Protein AF-A0A7C9RFQ1-F1 (afdb_monomer_lite)

pLDDT: mean 90.7, std 9.29, range [48.66, 97.88]

Structure (mmCIF, N/CA/C/O backbone):
data_AF-A0A7C9RFQ1-F1
#
_entry.id   AF-A0A7C9RFQ1-F1
#
loop_
_atom_site.group_PDB
_atom_site.id
_atom_site.type_symbol
_atom_site.label_atom_id
_atom_site.label_alt_id
_atom_site.label_comp_id
_atom_site.label_asym_id
_atom_site.label_entity_id
_atom_site.label_seq_id
_atom_site.pdbx_PDB_ins_code
_atom_site.Cartn_x
_atom_site.Cartn_y
_atom_site.Cartn_z
_atom_site.occupancy
_atom_site.B_iso_or_equiv
_atom_site.auth_seq_id
_atom_site.auth_comp_id
_atom_site.auth_asym_id
_atom_site.auth_atom_id
_atom_site.pdbx_PDB_model_num
ATOM 1 N N . MET A 1 1 ? 8.199 -9.921 -29.634 1.00 48.66 1 MET A N 1
ATOM 2 C CA . MET A 1 1 ? 9.088 -9.998 -28.454 1.00 48.66 1 MET A CA 1
ATOM 3 C C . MET A 1 1 ? 8.746 -8.831 -27.549 1.00 48.66 1 MET A C 1
ATOM 5 O O . MET A 1 1 ? 8.746 -7.721 -28.071 1.00 48.66 1 MET A O 1
ATOM 9 N N . PRO A 1 2 ? 8.375 -9.027 -26.272 1.00 63.31 2 PR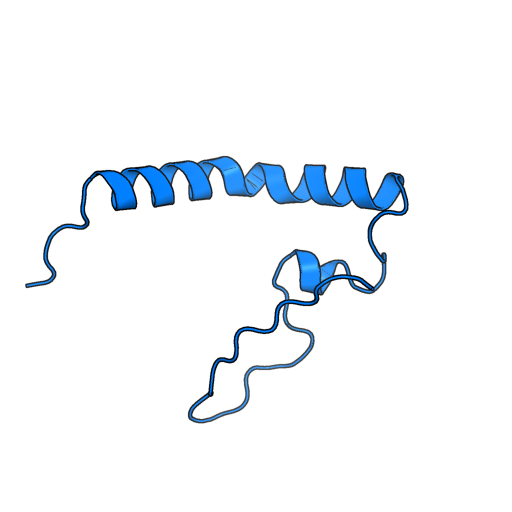O A N 1
ATOM 10 C CA . PRO A 1 2 ? 8.156 -7.885 -25.391 1.00 63.31 2 PRO A CA 1
ATOM 11 C C . PRO A 1 2 ? 9.464 -7.090 -25.321 1.00 63.31 2 PRO A C 1
ATOM 13 O O . PRO A 1 2 ? 10.519 -7.669 -25.057 1.00 63.31 2 PRO A O 1
ATOM 16 N N . SER A 1 3 ? 9.419 -5.793 -25.638 1.00 79.06 3 SER A N 1
ATOM 17 C CA . SER A 1 3 ? 10.602 -4.947 -25.493 1.00 79.06 3 SER A CA 1
ATOM 18 C C . SER A 1 3 ? 10.998 -4.924 -24.019 1.00 79.06 3 SER A C 1
ATOM 20 O O . SER A 1 3 ? 10.137 -4.970 -23.134 1.00 79.06 3 SER A O 1
ATOM 22 N N . ALA A 1 4 ? 12.300 -4.856 -23.742 1.00 81.75 4 ALA A N 1
ATOM 23 C CA . ALA A 1 4 ? 12.757 -4.639 -22.378 1.00 81.75 4 ALA A CA 1
ATOM 24 C C . ALA A 1 4 ? 12.104 -3.362 -21.824 1.00 81.75 4 ALA A C 1
ATOM 26 O O . ALA A 1 4 ? 11.949 -2.372 -22.548 1.00 81.75 4 ALA A O 1
ATOM 27 N N . LEU A 1 5 ? 11.689 -3.401 -20.554 1.00 87.50 5 LEU A N 1
ATOM 28 C CA . LEU A 1 5 ? 11.148 -2.219 -19.890 1.00 87.50 5 LEU A CA 1
ATOM 29 C C . LEU A 1 5 ? 12.226 -1.126 -19.884 1.00 87.50 5 LEU A C 1
ATOM 31 O O . LEU A 1 5 ? 13.391 -1.444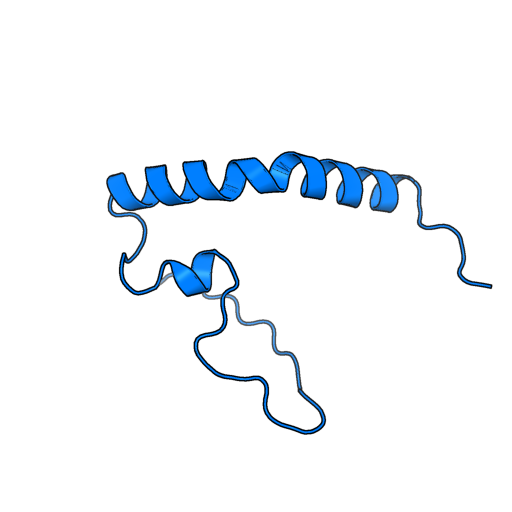 -19.625 1.00 87.50 5 LEU A O 1
ATOM 35 N N . PRO A 1 6 ? 11.861 0.150 -20.093 1.00 94.81 6 PRO A N 1
ATOM 36 C CA . PRO A 1 6 ? 12.783 1.254 -19.872 1.00 94.81 6 PRO A CA 1
ATOM 37 C C . PRO A 1 6 ? 13.431 1.134 -18.489 1.00 94.81 6 PRO A C 1
ATOM 39 O O . PRO A 1 6 ? 12.754 0.802 -17.510 1.00 94.81 6 PRO A O 1
ATOM 42 N N . ALA A 1 7 ? 14.735 1.408 -18.395 1.00 94.62 7 ALA A N 1
ATOM 43 C CA . ALA A 1 7 ? 15.492 1.245 -17.151 1.00 94.62 7 ALA A CA 1
ATOM 44 C C . ALA A 1 7 ? 14.857 2.009 -15.973 1.00 94.62 7 ALA A C 1
ATOM 46 O O . ALA A 1 7 ? 14.814 1.506 -14.851 1.00 94.62 7 ALA A O 1
ATOM 47 N N . THR A 1 8 ? 14.282 3.182 -16.247 1.00 96.69 8 THR A N 1
ATOM 48 C CA . THR A 1 8 ? 13.544 4.005 -15.280 1.00 96.69 8 THR A CA 1
ATOM 49 C C . THR A 1 8 ? 12.311 3.296 -14.720 1.00 96.69 8 THR A C 1
ATOM 51 O O . THR A 1 8 ? 12.118 3.265 -13.507 1.00 96.69 8 THR A O 1
ATOM 54 N N . LEU A 1 9 ? 11.504 2.659 -15.573 1.00 95.50 9 LEU A N 1
ATOM 55 C CA . LEU A 1 9 ? 10.324 1.903 -15.152 1.00 95.50 9 LEU A CA 1
ATOM 56 C C . LEU A 1 9 ? 10.714 0.638 -14.376 1.00 95.50 9 LEU A C 1
ATOM 58 O O . LEU A 1 9 ? 10.070 0.294 -13.383 1.00 95.50 9 LEU A O 1
ATOM 62 N N . ALA A 1 10 ? 11.779 -0.045 -14.799 1.00 95.25 10 ALA A N 1
ATOM 63 C CA . ALA A 1 10 ? 12.304 -1.199 -14.078 1.00 95.25 10 ALA A CA 1
ATOM 64 C C . ALA A 1 10 ? 12.792 -0.812 -12.670 1.00 95.25 10 ALA A C 1
ATOM 66 O O . ALA A 1 10 ? 12.459 -1.496 -11.699 1.00 95.25 10 ALA A O 1
ATOM 67 N N . ALA A 1 11 ? 13.525 0.300 -12.551 1.00 97.00 11 ALA A N 1
ATOM 68 C CA . ALA A 1 11 ? 13.974 0.841 -11.272 1.00 97.00 11 ALA A CA 1
ATOM 69 C C . ALA A 1 11 ? 12.791 1.247 -10.384 1.00 97.00 11 ALA A C 1
ATOM 71 O O . ALA A 1 11 ? 12.720 0.809 -9.237 1.00 97.00 11 ALA A O 1
ATOM 72 N N . TYR A 1 12 ? 11.824 1.993 -10.930 1.00 96.75 12 TYR A N 1
ATOM 73 C CA . TYR A 1 12 ? 10.609 2.397 -10.219 1.00 96.75 12 TYR A CA 1
ATOM 74 C C . TYR A 1 12 ? 9.873 1.191 -9.627 1.00 96.75 12 TYR A C 1
ATOM 76 O O . TYR A 1 12 ? 9.655 1.133 -8.421 1.00 96.75 12 TYR A O 1
ATOM 84 N N . ARG A 1 13 ? 9.579 0.169 -10.444 1.00 96.62 13 ARG A N 1
ATOM 85 C CA . ARG A 1 13 ? 8.873 -1.038 -9.984 1.00 96.62 13 ARG A CA 1
ATOM 86 C C . ARG A 1 13 ? 9.618 -1.763 -8.866 1.00 96.62 13 ARG A C 1
ATOM 88 O O . ARG A 1 13 ? 8.983 -2.220 -7.920 1.00 96.62 13 ARG A O 1
ATOM 95 N N . ARG A 1 14 ? 10.946 -1.878 -8.973 1.00 97.12 14 ARG A N 1
ATOM 96 C CA . ARG A 1 14 ? 11.776 -2.528 -7.947 1.00 97.12 14 ARG A CA 1
ATOM 97 C C . ARG A 1 14 ? 11.764 -1.742 -6.643 1.00 97.12 14 ARG A C 1
ATOM 99 O O . ARG A 1 14 ? 11.528 -2.332 -5.596 1.00 97.12 14 ARG A O 1
ATOM 106 N N . LEU A 1 15 ? 11.965 -0.428 -6.708 1.00 97.88 15 LEU A N 1
ATOM 107 C CA . LEU A 1 15 ? 11.932 0.437 -5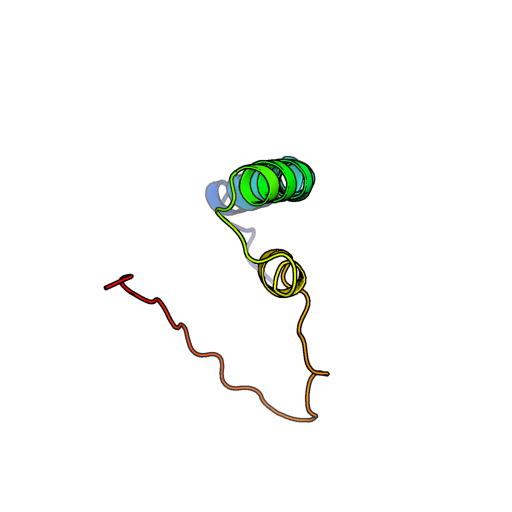.530 1.00 97.88 15 LEU A CA 1
ATOM 108 C C . LEU A 1 15 ? 10.554 0.413 -4.859 1.00 97.88 15 LEU A C 1
ATOM 110 O O . LEU A 1 15 ? 10.479 0.240 -3.646 1.00 97.88 15 LEU A O 1
ATOM 114 N N . SER A 1 16 ? 9.467 0.491 -5.631 1.00 96.31 16 SER A N 1
ATOM 115 C CA . SER A 1 16 ? 8.103 0.372 -5.104 1.00 96.31 16 SER A CA 1
ATOM 116 C C . SER A 1 16 ? 7.854 -0.982 -4.436 1.00 96.31 16 SER A C 1
ATOM 118 O O . SER A 1 16 ? 7.278 -1.023 -3.353 1.00 96.31 16 SER A O 1
ATOM 120 N N . ALA A 1 17 ? 8.315 -2.084 -5.038 1.00 95.88 17 ALA A N 1
ATOM 121 C CA . ALA A 1 17 ? 8.173 -3.416 -4.454 1.00 95.88 17 ALA A CA 1
ATOM 122 C C . ALA A 1 17 ? 8.961 -3.559 -3.141 1.00 95.88 17 ALA A C 1
ATOM 124 O O . ALA A 1 17 ? 8.435 -4.091 -2.167 1.00 95.88 17 ALA A O 1
ATOM 125 N N . LEU A 1 18 ? 10.189 -3.034 -3.086 1.00 97.75 18 LEU A N 1
ATOM 126 C CA . LEU A 1 18 ? 11.008 -3.022 -1.869 1.00 97.75 18 LEU A CA 1
ATOM 127 C C . LEU A 1 18 ? 10.416 -2.129 -0.771 1.00 97.75 18 LEU A C 1
ATOM 129 O O . LEU A 1 18 ? 10.573 -2.427 0.409 1.00 97.75 18 LEU A O 1
ATOM 133 N N . ALA A 1 19 ? 9.716 -1.056 -1.145 1.00 96.50 19 ALA A N 1
ATOM 134 C CA . ALA A 1 19 ? 9.032 -0.170 -0.209 1.00 96.50 19 ALA A CA 1
ATOM 135 C C . ALA A 1 19 ? 7.673 -0.716 0.269 1.00 96.50 19 ALA A C 1
ATOM 137 O O . ALA A 1 19 ? 7.177 -0.274 1.305 1.00 96.50 19 ALA A O 1
ATOM 138 N N . ALA A 1 20 ? 7.067 -1.676 -0.439 1.00 93.44 20 ALA A N 1
ATOM 139 C CA . ALA A 1 20 ? 5.733 -2.198 -0.129 1.00 93.44 20 ALA A CA 1
ATOM 140 C C . ALA A 1 20 ? 5.556 -2.696 1.325 1.00 93.44 20 ALA A C 1
ATOM 142 O O . ALA A 1 20 ? 4.528 -2.372 1.925 1.00 93.44 20 ALA A O 1
ATOM 143 N N . PRO A 1 21 ? 6.532 -3.385 1.959 1.00 93.75 21 PRO A N 1
ATOM 144 C CA . PRO A 1 21 ? 6.419 -3.795 3.361 1.00 93.75 21 PRO A CA 1
ATOM 145 C C . PRO A 1 21 ? 6.254 -2.624 4.343 1.00 93.75 21 PRO A C 1
ATOM 147 O O . PRO A 1 21 ? 5.679 -2.798 5.416 1.00 93.75 21 PRO A O 1
ATOM 150 N N . LEU A 1 22 ? 6.703 -1.416 3.977 1.00 95.56 22 LEU A N 1
ATOM 151 C CA . LEU A 1 22 ? 6.549 -0.213 4.801 1.00 95.56 22 LEU A CA 1
ATOM 152 C C . LEU A 1 22 ? 5.106 0.315 4.811 1.00 95.56 22 LEU A C 1
ATOM 154 O O . LEU A 1 22 ? 4.745 1.085 5.700 1.00 95.56 22 LEU A O 1
ATOM 158 N N . ALA A 1 23 ? 4.248 -0.105 3.876 1.00 93.12 23 ALA A N 1
ATOM 159 C CA . ALA A 1 23 ? 2.869 0.370 3.799 1.00 93.12 23 ALA A CA 1
ATOM 160 C C . ALA A 1 23 ? 2.052 -0.002 5.049 1.00 93.12 23 ALA A C 1
ATOM 162 O O . ALA A 1 23 ? 1.355 0.845 5.607 1.00 93.12 23 ALA A O 1
ATOM 163 N N . ALA A 1 24 ? 2.171 -1.242 5.535 1.00 92.00 24 ALA A N 1
ATOM 164 C CA . ALA A 1 24 ? 1.421 -1.722 6.696 1.00 92.00 24 ALA A CA 1
ATOM 165 C C . ALA A 1 24 ? 1.688 -0.912 7.987 1.00 92.00 24 ALA A C 1
ATOM 167 O O . ALA A 1 24 ? 0.716 -0.428 8.580 1.00 92.00 24 ALA A O 1
ATOM 168 N N . PRO A 1 25 ? 2.947 -0.695 8.427 1.00 95.38 25 PRO A N 1
ATOM 169 C CA . PRO A 1 25 ? 3.215 0.116 9.614 1.00 95.38 25 PRO A CA 1
ATOM 170 C C . PRO A 1 25 ? 2.846 1.595 9.421 1.00 95.38 25 PRO A C 1
ATOM 172 O O . PRO A 1 25 ? 2.376 2.228 10.368 1.00 95.38 25 PRO A O 1
ATOM 175 N N . LEU A 1 26 ? 2.991 2.153 8.212 1.00 95.25 26 LEU A N 1
ATOM 176 C CA . LEU A 1 26 ? 2.575 3.531 7.920 1.00 95.25 26 LEU A CA 1
ATOM 177 C C . LEU A 1 26 ? 1.057 3.712 8.054 1.00 95.25 26 LEU A C 1
ATOM 179 O O . LEU A 1 26 ? 0.604 4.668 8.686 1.00 95.25 26 LEU A O 1
ATOM 183 N N . ILE A 1 27 ? 0.277 2.777 7.510 1.00 94.75 27 ILE A N 1
ATOM 184 C CA . ILE A 1 27 ? -1.183 2.751 7.645 1.00 94.75 27 ILE A CA 1
ATOM 185 C C . ILE A 1 27 ? -1.573 2.600 9.123 1.00 94.75 27 ILE A C 1
ATOM 187 O O . ILE A 1 27 ? -2.397 3.366 9.616 1.00 94.75 27 ILE A O 1
ATOM 191 N N . ALA A 1 28 ? -0.933 1.691 9.867 1.00 94.31 28 ALA A N 1
ATOM 192 C CA . ALA A 1 28 ? -1.201 1.509 11.296 1.00 94.31 28 ALA A CA 1
ATOM 193 C C . ALA A 1 28 ? -0.896 2.773 12.123 1.00 94.31 28 ALA A C 1
ATOM 195 O O . ALA A 1 28 ? -1.646 3.122 13.034 1.00 94.31 28 ALA A O 1
ATOM 196 N N . ARG A 1 29 ? 0.181 3.499 11.795 1.00 96.69 29 ARG A N 1
ATOM 197 C CA . ARG A 1 29 ? 0.496 4.790 12.421 1.00 96.69 29 ARG A CA 1
ATOM 198 C C . ARG A 1 29 ? -0.580 5.837 12.128 1.00 96.69 29 ARG A C 1
ATOM 200 O O . ARG A 1 29 ? -0.958 6.565 13.040 1.00 96.69 29 ARG A O 1
ATOM 207 N N . ARG A 1 30 ? -1.066 5.924 10.887 1.00 95.75 30 ARG A N 1
ATOM 208 C CA . ARG A 1 30 ? -2.130 6.867 10.498 1.00 95.75 30 ARG A CA 1
ATOM 209 C C . ARG A 1 30 ? -3.461 6.542 11.175 1.00 95.75 30 ARG A C 1
ATOM 211 O O . ARG A 1 30 ? -4.126 7.461 11.641 1.00 95.75 30 ARG A O 1
ATOM 218 N N . LEU A 1 31 ? -3.780 5.256 11.321 1.00 95.94 31 LEU A N 1
ATOM 219 C CA . LEU A 1 31 ? -4.941 4.791 12.077 1.00 95.94 31 LEU A CA 1
ATOM 220 C C . LEU A 1 31 ? -4.885 5.259 13.538 1.00 95.94 31 LEU A C 1
ATOM 222 O O . LEU A 1 31 ? -5.837 5.853 14.028 1.00 95.94 31 LEU A O 1
ATOM 226 N N . LYS A 1 32 ? -3.736 5.100 14.212 1.00 95.75 32 LYS A N 1
ATOM 227 C CA . LYS A 1 32 ? -3.536 5.611 15.585 1.00 95.75 32 LYS A CA 1
ATOM 228 C C . LYS A 1 32 ? -3.676 7.133 15.701 1.00 95.75 32 LYS A C 1
ATOM 230 O O . LYS A 1 32 ? -3.963 7.633 16.779 1.00 95.75 32 LYS A O 1
ATOM 235 N N . GLN A 1 33 ? -3.445 7.865 14.614 1.00 96.31 33 GLN A N 1
ATOM 236 C CA . GLN A 1 33 ? -3.609 9.320 14.549 1.00 96.31 33 GLN A CA 1
ATOM 237 C C . GLN A 1 33 ? -5.047 9.748 14.207 1.00 96.31 33 GLN A C 1
ATOM 239 O O . GLN A 1 33 ? -5.272 10.939 14.017 1.00 96.31 33 GLN A O 1
ATOM 244 N N . GLY A 1 34 ? -5.992 8.809 14.062 1.00 94.06 34 GLY A N 1
ATOM 245 C CA . GLY A 1 34 ? -7.370 9.099 13.655 1.00 94.06 34 GLY A CA 1
ATOM 246 C C . GLY A 1 34 ? -7.507 9.551 12.197 1.00 94.06 34 GLY A C 1
ATOM 247 O O . GLY A 1 34 ? -8.503 10.165 11.839 1.00 94.06 34 GLY A O 1
ATOM 248 N N . LYS A 1 35 ? -6.499 9.289 11.351 1.00 92.81 35 LYS A N 1
ATOM 249 C CA . LYS A 1 35 ? -6.482 9.703 9.933 1.00 92.81 35 LYS A CA 1
ATOM 250 C C . LYS A 1 35 ? -7.033 8.649 8.975 1.00 92.81 35 LYS A C 1
ATOM 252 O O . LYS A 1 35 ? -7.017 8.867 7.767 1.00 92.81 35 LYS A O 1
ATOM 257 N N . GLU A 1 36 ? -7.420 7.493 9.495 1.00 94.12 36 GLU A N 1
ATOM 258 C CA . GLU A 1 36 ? -7.991 6.385 8.735 1.00 94.12 36 GLU A CA 1
ATOM 259 C C . GLU A 1 36 ? -9.192 5.839 9.501 1.00 94.12 36 GLU A C 1
ATOM 261 O O . GLU A 1 36 ? -9.218 5.880 10.732 1.00 94.12 36 GLU A O 1
ATOM 266 N N . ASP A 1 37 ? -10.147 5.293 8.762 1.00 93.12 37 ASP A N 1
ATOM 267 C CA . ASP A 1 37 ? -11.292 4.576 9.305 1.00 93.12 37 ASP A CA 1
ATOM 268 C C . ASP A 1 37 ? -10.890 3.111 9.604 1.00 93.12 37 ASP A C 1
ATOM 270 O O . ASP A 1 37 ? -10.413 2.419 8.691 1.00 93.12 37 ASP A O 1
ATOM 274 N N . PRO A 1 38 ? -11.035 2.623 10.856 1.00 92.06 38 PRO A N 1
ATOM 275 C CA . PRO A 1 38 ? -10.724 1.241 11.215 1.00 92.06 38 PRO A CA 1
ATOM 276 C C . PRO A 1 38 ? -11.486 0.198 10.387 1.00 92.06 38 PRO A C 1
ATOM 278 O O . PRO A 1 38 ? -10.911 -0.844 10.065 1.00 92.06 38 PRO A O 1
ATOM 281 N N . GLU A 1 39 ? -12.742 0.471 10.022 1.00 93.12 39 GLU A N 1
ATOM 282 C CA . GLU A 1 39 ? -13.604 -0.463 9.287 1.00 93.12 39 GLU A CA 1
ATOM 283 C C . GLU A 1 39 ? -13.212 -0.545 7.805 1.00 93.12 39 GLU A C 1
ATOM 285 O O . GLU A 1 39 ? -13.332 -1.597 7.176 1.00 93.12 39 GLU A O 1
ATOM 290 N N . ARG A 1 40 ? -12.635 0.533 7.258 1.00 91.44 40 ARG A N 1
ATOM 291 C CA . ARG A 1 40 ? -12.241 0.643 5.840 1.00 91.44 40 ARG A CA 1
A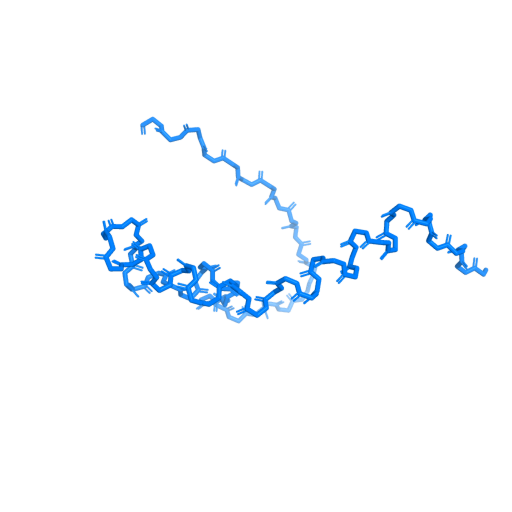TOM 292 C C . ARG A 1 40 ? -10.747 0.431 5.592 1.00 91.44 40 ARG A C 1
ATOM 294 O O . ARG A 1 40 ? -10.233 0.669 4.497 1.00 91.44 40 ARG A O 1
ATOM 301 N N . LEU A 1 41 ? -10.022 -0.083 6.585 1.00 92.31 41 LEU A N 1
ATOM 302 C CA . LEU A 1 41 ? -8.585 -0.355 6.480 1.00 92.31 41 LEU A CA 1
ATOM 303 C C . LEU A 1 41 ? -8.246 -1.377 5.381 1.00 92.31 41 LEU A C 1
ATOM 305 O O . LEU A 1 41 ? -7.147 -1.347 4.821 1.00 92.31 41 LEU A O 1
ATOM 309 N N . GLY A 1 42 ? -9.182 -2.284 5.082 1.00 91.56 42 GLY A N 1
ATOM 310 C CA . GLY A 1 42 ? -9.075 -3.242 3.982 1.00 91.56 42 GLY A CA 1
ATOM 311 C C . GLY A 1 42 ? -8.937 -2.549 2.626 1.00 91.56 42 GLY A C 1
ATOM 312 O O . GLY A 1 42 ? -8.003 -2.854 1.884 1.00 91.56 42 GLY A O 1
ATOM 313 N N . GLU A 1 43 ? -9.767 -1.536 2.358 1.00 91.56 43 GLU A N 1
ATOM 314 C CA . GLU A 1 43 ? -9.716 -0.746 1.119 1.00 91.56 43 GLU A CA 1
ATOM 315 C C . GLU A 1 43 ? -8.350 -0.068 0.953 1.00 91.56 43 GLU A C 1
ATOM 317 O O . GLU A 1 43 ? -7.740 -0.121 -0.116 1.00 91.56 43 GLU A O 1
ATOM 322 N N . ARG A 1 44 ? -7.800 0.487 2.045 1.00 89.88 44 ARG A N 1
ATOM 323 C CA . ARG A 1 44 ? -6.469 1.120 2.059 1.00 89.88 44 ARG A CA 1
ATOM 324 C C . ARG A 1 44 ? -5.342 0.153 1.688 1.00 89.88 44 ARG A C 1
ATOM 326 O O . ARG A 1 44 ? -4.316 0.577 1.158 1.00 89.88 44 ARG A O 1
ATOM 333 N N . ARG A 1 45 ? -5.517 -1.136 1.986 1.00 90.31 45 ARG A N 1
ATOM 334 C CA . ARG A 1 45 ? -4.581 -2.218 1.645 1.00 90.31 45 ARG A CA 1
ATOM 335 C C . ARG A 1 45 ? -4.850 -2.828 0.265 1.00 90.31 45 ARG A C 1
ATOM 337 O O . ARG A 1 45 ? -4.126 -3.736 -0.128 1.00 90.31 45 ARG A O 1
ATOM 344 N N . GLY A 1 46 ? -5.858 -2.343 -0.462 1.00 90.06 46 GLY A N 1
ATOM 345 C CA . GLY A 1 46 ? -6.270 -2.897 -1.751 1.00 90.06 46 GLY A CA 1
ATOM 346 C C . GLY A 1 46 ? -7.068 -4.198 -1.637 1.00 90.06 46 GLY A C 1
ATOM 347 O O . GLY A 1 46 ? -7.155 -4.940 -2.611 1.00 90.06 46 GLY A O 1
ATOM 348 N N . VAL A 1 47 ? -7.633 -4.496 -0.463 1.00 92.00 47 VAL A N 1
ATOM 349 C CA . VAL A 1 47 ? -8.546 -5.628 -0.281 1.00 92.00 47 VAL A CA 1
ATOM 350 C C . VAL A 1 47 ? -9.929 -5.193 -0.745 1.00 92.00 47 VAL A C 1
ATOM 352 O O . VAL A 1 47 ? -10.521 -4.280 -0.170 1.00 92.00 47 VAL A O 1
ATOM 355 N N . ALA A 1 48 ? -10.425 -5.830 -1.803 1.00 90.75 48 ALA A N 1
ATOM 356 C CA . ALA A 1 48 ? -11.770 -5.586 -2.299 1.00 90.75 48 ALA A CA 1
ATOM 357 C C . ALA A 1 48 ? -12.812 -6.082 -1.286 1.00 90.75 48 ALA A C 1
ATOM 359 O O . ALA A 1 48 ? -12.658 -7.153 -0.702 1.00 90.75 48 ALA A O 1
ATOM 360 N N . SER A 1 49 ? -13.883 -5.311 -1.104 1.00 89.69 49 SER A N 1
ATOM 361 C CA . SER A 1 49 ? -15.027 -5.680 -0.260 1.00 89.69 49 SER A CA 1
ATOM 362 C C . SER A 1 49 ? -15.994 -6.651 -0.942 1.00 89.69 49 SER A C 1
ATOM 364 O O . SER A 1 49 ? -16.876 -7.201 -0.289 1.00 89.69 49 SER A O 1
ATOM 366 N N . VAL A 1 50 ? -15.835 -6.859 -2.250 1.00 91.06 50 VAL A N 1
ATOM 367 C CA . VAL A 1 50 ? -16.686 -7.717 -3.075 1.00 91.06 50 VAL A CA 1
ATOM 368 C C . VAL A 1 50 ? -15.833 -8.640 -3.932 1.00 91.06 50 VAL A C 1
ATOM 370 O O . VAL A 1 50 ? -14.727 -8.281 -4.350 1.00 91.06 50 VAL A O 1
ATOM 373 N N . GLU A 1 51 ? -16.355 -9.829 -4.213 1.00 92.88 51 GLU A N 1
ATOM 374 C CA . GLU A 1 51 ? -15.730 -10.735 -5.169 1.00 92.88 51 GLU A CA 1
ATOM 375 C C . GLU A 1 51 ? -15.740 -10.142 -6.576 1.00 92.88 51 GLU A C 1
ATOM 377 O O . GLU A 1 51 ? -16.620 -9.367 -6.963 1.00 92.88 51 GLU A O 1
ATOM 382 N N . ARG A 1 52 ? -14.740 -10.528 -7.369 1.00 93.19 52 ARG A N 1
ATOM 383 C CA . ARG A 1 52 ? -14.661 -10.116 -8.765 1.00 93.19 52 ARG A CA 1
ATOM 384 C C . ARG A 1 52 ? -15.817 -10.761 -9.547 1.00 93.19 52 ARG A C 1
ATOM 386 O O . ARG A 1 52 ? -15.836 -11.988 -9.647 1.00 93.19 52 ARG A O 1
ATOM 393 N N . PRO A 1 53 ? -16.717 -9.979 -10.171 1.00 93.38 53 PRO A N 1
ATOM 394 C CA . PRO A 1 53 ? -17.793 -10.549 -10.968 1.00 93.38 53 PRO A CA 1
ATOM 395 C C . PRO A 1 53 ? -17.247 -11.203 -12.250 1.00 93.38 53 PRO A C 1
ATOM 397 O O . PRO A 1 53 ? -16.182 -10.808 -12.747 1.00 93.38 53 PRO A O 1
ATOM 400 N N . PRO A 1 54 ? -17.960 -12.199 -12.807 1.00 95.88 54 PRO A N 1
ATOM 401 C CA . PRO A 1 54 ? -17.582 -12.803 -14.075 1.00 95.88 54 PRO A CA 1
ATOM 402 C C . PRO A 1 54 ? -17.741 -11.801 -15.229 1.00 95.88 54 PRO A C 1
ATOM 404 O O . PRO A 1 54 ? -18.677 -11.006 -15.255 1.00 95.88 54 PRO A O 1
ATOM 407 N N . GLY A 1 55 ? -16.844 -11.878 -16.216 1.00 95.88 55 GLY A N 1
ATOM 408 C CA . GLY A 1 55 ? -16.906 -11.076 -17.443 1.00 95.88 55 GLY A CA 1
ATOM 409 C C . GLY A 1 55 ? -15.965 -9.859 -17.486 1.00 95.88 55 GLY A C 1
ATOM 410 O O . GLY A 1 55 ? -15.064 -9.722 -16.648 1.00 95.88 55 GLY A O 1
ATOM 411 N N . PRO A 1 56 ? -16.105 -9.006 -18.521 1.00 95.44 56 PRO A N 1
ATOM 412 C CA . PRO A 1 56 ? -15.292 -7.803 -18.693 1.00 95.44 56 PRO A CA 1
ATOM 413 C C . PRO A 1 56 ? -15.571 -6.755 -17.608 1.00 95.44 56 PRO A C 1
ATOM 415 O O . PRO A 1 56 ? -16.714 -6.545 -17.216 1.00 95.44 56 PRO A O 1
ATOM 418 N N . LEU A 1 57 ? -14.524 -6.056 -17.164 1.00 93.56 57 LEU A N 1
AT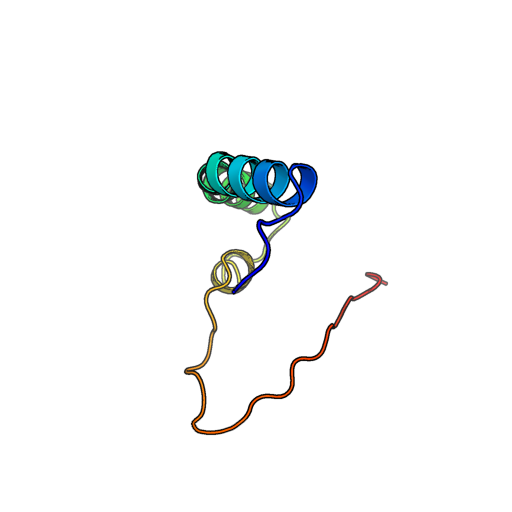OM 419 C CA . LEU A 1 57 ? -14.617 -4.940 -16.219 1.00 93.56 57 LEU A CA 1
ATOM 420 C C . LEU A 1 57 ? -14.222 -3.637 -16.913 1.00 93.56 57 LEU A C 1
ATOM 422 O O . LEU A 1 57 ? -13.278 -3.621 -17.703 1.00 93.56 57 LEU A O 1
ATOM 426 N N . ILE A 1 58 ? -14.898 -2.543 -16.566 1.00 93.38 58 ILE A N 1
ATOM 427 C CA . ILE A 1 58 ? -14.492 -1.187 -16.945 1.00 93.38 58 ILE A CA 1
ATOM 428 C C . ILE A 1 58 ? -13.783 -0.572 -15.742 1.00 93.38 58 ILE A C 1
ATOM 430 O O . ILE A 1 58 ? -14.342 -0.521 -14.648 1.00 93.38 58 ILE A O 1
ATOM 434 N N . TRP A 1 59 ? -12.546 -0.120 -15.936 1.00 90.12 59 TRP A N 1
ATOM 435 C CA . TRP A 1 59 ? -11.808 0.594 -14.899 1.00 90.12 59 TRP A CA 1
ATOM 436 C C . TRP A 1 59 ? -12.055 2.095 -15.021 1.00 90.12 59 TRP A C 1
ATOM 438 O O . TRP A 1 59 ? -11.896 2.667 -16.098 1.00 90.12 59 TRP A O 1
ATOM 448 N N . ILE A 1 60 ? -12.426 2.725 -13.909 1.00 91.38 60 ILE A N 1
ATOM 449 C CA . ILE A 1 60 ? -12.653 4.167 -13.824 1.00 91.38 60 ILE A CA 1
ATOM 450 C C . ILE A 1 60 ? -11.712 4.720 -12.758 1.00 91.38 60 ILE A C 1
ATOM 452 O O . ILE A 1 60 ? -11.664 4.213 -11.636 1.00 91.38 60 ILE A O 1
ATOM 456 N N . HIS A 1 61 ? -10.966 5.767 -13.103 1.00 89.12 61 HIS A N 1
ATOM 457 C CA . HIS A 1 61 ? -10.176 6.508 -12.131 1.00 89.12 61 HIS A CA 1
ATOM 458 C C . HIS A 1 61 ? -11.060 7.552 -11.443 1.00 89.12 61 HIS A C 1
ATOM 460 O O . HIS A 1 61 ? -11.462 8.527 -12.072 1.00 89.12 61 HIS A O 1
ATOM 466 N N . GLY A 1 62 ? -11.363 7.349 -10.161 1.00 84.88 62 GLY A N 1
ATOM 467 C CA . GLY A 1 62 ? -12.039 8.338 -9.324 1.00 84.88 62 GLY A CA 1
ATOM 468 C C . GLY A 1 62 ? -11.053 8.973 -8.350 1.00 84.88 62 GLY A C 1
ATOM 469 O O . GLY A 1 62 ? -10.536 8.285 -7.471 1.00 84.88 62 GLY A O 1
ATOM 470 N N . ALA A 1 63 ? -10.798 10.271 -8.494 1.00 85.06 63 ALA A N 1
ATOM 471 C CA . ALA A 1 63 ? -10.057 11.063 -7.519 1.00 85.06 63 ALA A CA 1
ATOM 472 C C . ALA A 1 63 ? -11.010 12.097 -6.908 1.00 85.06 63 ALA A C 1
ATOM 474 O O . ALA A 1 63 ? -11.633 12.863 -7.638 1.00 85.06 63 ALA A O 1
ATOM 475 N N . SER A 1 64 ? -11.145 12.098 -5.580 1.00 80.12 64 SER A N 1
ATOM 476 C CA . SER A 1 64 ? -11.866 13.152 -4.856 1.00 80.12 64 SER A CA 1
ATOM 477 C C . SER A 1 64 ? -10.916 14.312 -4.555 1.00 80.12 64 SER A C 1
ATOM 479 O O . SER A 1 64 ? -9.748 14.080 -4.236 1.00 80.12 64 SER A O 1
ATOM 481 N N . VAL A 1 65 ? -11.416 15.547 -4.641 1.00 83.12 65 VAL A N 1
ATOM 482 C CA . VAL A 1 65 ? -10.669 16.771 -4.295 1.00 83.12 65 VAL A CA 1
ATOM 483 C C . VAL A 1 65 ? -10.740 17.127 -2.804 1.00 83.12 65 VAL A C 1
ATOM 485 O O . VAL A 1 65 ? -9.963 17.965 -2.358 1.00 83.12 65 VAL A O 1
ATOM 488 N N . GLY A 1 66 ? -11.576 16.433 -2.020 1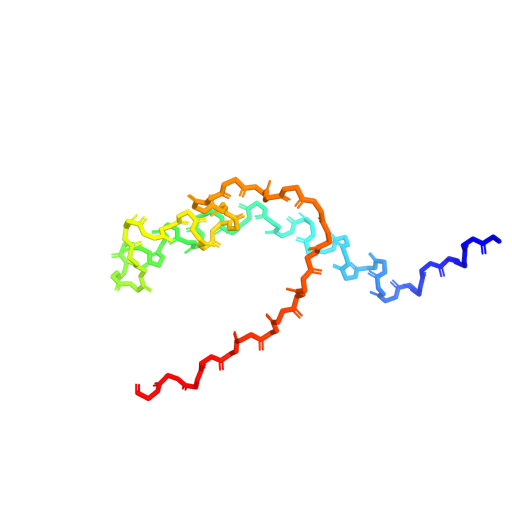.00 71.81 66 GLY A N 1
ATOM 489 C CA . GLY A 1 66 ? -11.603 16.553 -0.557 1.00 71.81 66 GLY A CA 1
ATOM 490 C C . GLY A 1 66 ? -12.208 17.853 -0.023 1.00 71.81 66 GLY A C 1
ATOM 491 O O . GLY A 1 66 ? -11.684 18.391 0.950 1.00 71.81 66 GLY A O 1
ATOM 492 N N . GLU A 1 67 ? -13.270 18.340 -0.666 1.00 51.16 67 GLU A N 1
ATOM 493 C CA . GLU A 1 67 ? -14.120 19.424 -0.148 1.00 51.16 67 GLU A CA 1
ATOM 494 C C . GLU A 1 67 ? -14.997 18.991 1.037 1.00 51.16 67 GLU A C 1
ATOM 496 O O . GLU A 1 67 ? -15.444 17.818 1.058 1.00 51.16 67 GLU A O 1
#

Sequence (67 aa):
MPSALPATLAAYRRLSALAAPLAAPLIARRLKQGKEDPERLGERRGVASVERPPGPLIWIHGASVGE

Foldseek 3Di:
DPPPDDPVVVVVVVVCVVCLVVQVVVLVVCVVVVNDDPVCVCVSNVNDPDDDDPDDDDDDDDDDPDD

Radius of gyration: 16.67 Å; chains: 1; bounding box: 33×32×44 Å

Organism: NCBI:txid2712852

InterPro domains:
  IPR039901 3-deoxy-D-manno-octulosonic acid transferase [PTHR42755] (9-67)

Secondary structure (DSSP, 8-state):
-PPPPPHHHHHHHHHHHHHGGGHHHHHHHHHHTT-S-STTHHHHTT--SSPPPSS------------